Protein AF-A0A926XHT2-F1 (afdb_monomer)

Structure (mmCIF, N/CA/C/O backbone):
data_AF-A0A926XHT2-F1
#
_entry.id   AF-A0A926XHT2-F1
#
loop_
_atom_site.group_PDB
_atom_site.id
_atom_site.type_symbol
_atom_site.label_atom_id
_atom_site.label_alt_id
_atom_site.label_comp_id
_atom_site.label_asym_id
_atom_site.label_entity_id
_atom_site.label_seq_id
_atom_site.pdbx_PDB_ins_code
_atom_site.Cartn_x
_atom_site.Cartn_y
_atom_site.Cartn_z
_atom_site.occupancy
_atom_site.B_iso_or_equiv
_atom_site.auth_seq_id
_atom_site.auth_comp_id
_atom_site.auth_asym_id
_atom_site.auth_atom_id
_atom_site.pdbx_PDB_model_num
ATOM 1 N N . MET A 1 1 ? 7.076 -11.394 -5.787 1.00 66.88 1 MET A N 1
ATOM 2 C CA . MET A 1 1 ? 7.616 -10.774 -4.555 1.00 66.88 1 MET A CA 1
ATOM 3 C C . MET A 1 1 ? 6.778 -9.571 -4.124 1.00 66.88 1 MET A C 1
ATOM 5 O O . MET A 1 1 ? 6.197 -9.634 -3.054 1.00 66.88 1 MET A O 1
ATOM 9 N N . LEU A 1 2 ? 6.597 -8.559 -4.983 1.00 72.06 2 LEU A N 1
ATOM 10 C CA . LEU A 1 2 ? 5.746 -7.379 -4.732 1.00 72.06 2 LEU A CA 1
ATOM 11 C C . LEU A 1 2 ? 4.302 -7.693 -4.312 1.00 72.06 2 LEU A C 1
ATOM 13 O O . LEU A 1 2 ? 3.825 -7.163 -3.320 1.00 72.06 2 LEU A O 1
ATOM 17 N N . VAL A 1 3 ? 3.631 -8.606 -5.020 1.00 80.06 3 VAL A N 1
ATOM 18 C CA . VAL A 1 3 ? 2.241 -8.993 -4.708 1.00 80.06 3 VAL A CA 1
ATOM 19 C C . VAL A 1 3 ? 2.100 -9.526 -3.277 1.00 80.06 3 VAL A C 1
ATOM 21 O O . VAL A 1 3 ? 1.123 -9.218 -2.608 1.00 80.06 3 VAL A O 1
ATOM 24 N N . GLY A 1 4 ? 3.098 -10.262 -2.774 1.00 84.38 4 GLY A N 1
ATOM 25 C CA . GLY A 1 4 ? 3.087 -10.759 -1.396 1.00 84.38 4 GLY A CA 1
ATOM 26 C C . GLY A 1 4 ? 3.201 -9.636 -0.364 1.00 84.38 4 GLY A C 1
ATOM 27 O O . GLY A 1 4 ? 2.494 -9.664 0.636 1.00 84.38 4 GLY A O 1
ATOM 28 N N . ILE A 1 5 ? 4.030 -8.624 -0.640 1.00 82.88 5 ILE A N 1
ATOM 29 C CA . ILE A 1 5 ? 4.185 -7.441 0.221 1.00 82.88 5 ILE A CA 1
ATOM 30 C C . ILE A 1 5 ? 2.875 -6.649 0.257 1.00 82.88 5 ILE A C 1
ATOM 32 O O . ILE A 1 5 ? 2.416 -6.306 1.336 1.00 82.88 5 ILE A O 1
ATOM 36 N N . LEU A 1 6 ? 2.226 -6.446 -0.896 1.00 82.81 6 LEU A N 1
ATOM 37 C CA . LEU A 1 6 ? 0.934 -5.755 -0.979 1.00 82.81 6 LEU A CA 1
ATOM 38 C C . LEU A 1 6 ? -0.178 -6.485 -0.214 1.00 82.81 6 LEU A C 1
ATOM 40 O O . LEU A 1 6 ? -0.965 -5.852 0.480 1.00 82.81 6 LEU A O 1
ATOM 44 N N . ILE A 1 7 ? -0.240 -7.816 -0.314 1.00 87.56 7 ILE A N 1
ATOM 45 C CA . ILE A 1 7 ? -1.229 -8.615 0.425 1.00 87.56 7 ILE A CA 1
ATOM 46 C C . ILE A 1 7 ? -0.993 -8.501 1.934 1.00 87.56 7 ILE A C 1
ATOM 48 O O .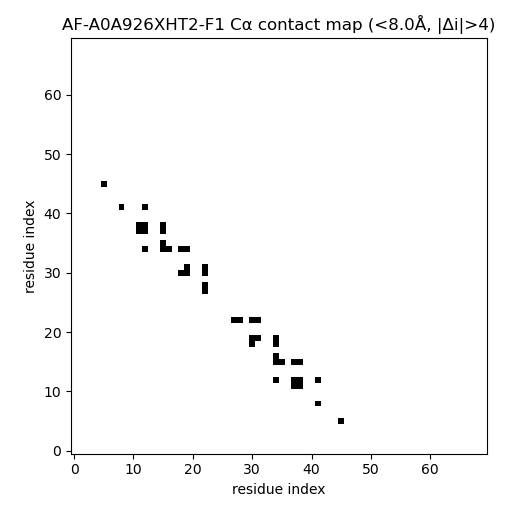 ILE A 1 7 ? -1.948 -8.330 2.689 1.00 87.56 7 ILE A O 1
ATOM 52 N N . PHE A 1 8 ? 0.265 -8.581 2.373 1.00 85.19 8 PHE A N 1
ATOM 53 C CA . PHE A 1 8 ? 0.617 -8.481 3.788 1.00 85.19 8 PHE A CA 1
ATOM 54 C C . PHE A 1 8 ? 0.321 -7.086 4.355 1.00 85.19 8 PHE A C 1
ATOM 56 O O . PHE A 1 8 ? -0.203 -6.967 5.457 1.00 85.19 8 PHE A O 1
ATOM 63 N N . ASP A 1 9 ? 0.595 -6.044 3.572 1.00 84.38 9 ASP A N 1
ATOM 64 C CA . ASP A 1 9 ? 0.324 -4.646 3.904 1.00 84.38 9 ASP A CA 1
ATOM 65 C C . ASP A 1 9 ? -1.181 -4.389 4.093 1.00 84.38 9 ASP A C 1
ATOM 67 O O . ASP A 1 9 ? -1.613 -3.920 5.146 1.00 84.38 9 ASP A O 1
ATOM 71 N N . VAL A 1 10 ? -2.011 -4.822 3.136 1.00 84.44 10 VAL A N 1
ATOM 72 C CA . VAL A 1 10 ? -3.477 -4.696 3.226 1.00 84.44 10 VAL A CA 1
ATOM 73 C C . VAL A 1 10 ? -4.042 -5.530 4.379 1.00 84.44 10 VAL A C 1
ATOM 75 O O . VAL A 1 10 ? -4.954 -5.076 5.071 1.00 84.44 10 VAL A O 1
ATOM 78 N N . ALA A 1 11 ? -3.496 -6.724 4.628 1.00 87.00 11 ALA A N 1
ATOM 79 C CA . ALA A 1 11 ? -3.895 -7.555 5.760 1.00 87.00 11 ALA A CA 1
ATOM 80 C C . ALA A 1 11 ? -3.564 -6.887 7.104 1.00 87.00 11 ALA A C 1
ATOM 82 O O . ALA A 1 11 ? -4.413 -6.875 7.992 1.00 87.00 11 ALA A O 1
ATOM 83 N N . LEU A 1 12 ? -2.378 -6.282 7.247 1.00 83.44 12 LEU A N 1
ATOM 84 C CA . LEU A 1 12 ? -1.991 -5.526 8.442 1.00 83.44 12 LEU A CA 1
ATOM 85 C C . LEU A 1 12 ? -2.875 -4.295 8.655 1.00 83.44 12 LEU A C 1
ATOM 87 O O . LEU A 1 12 ? -3.276 -4.028 9.787 1.00 83.44 12 LEU A O 1
ATOM 91 N N . VAL A 1 13 ? -3.223 -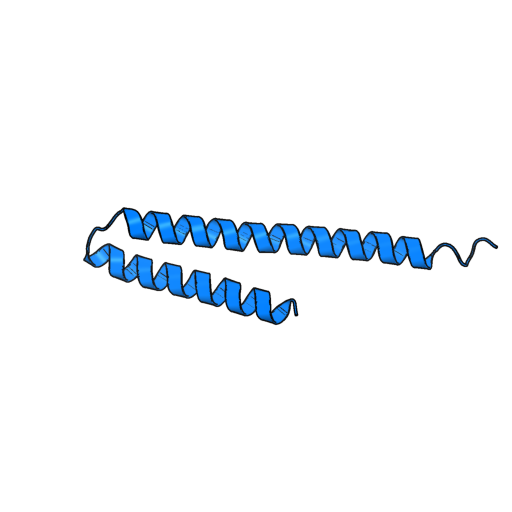3.567 7.592 1.00 82.00 13 VAL A N 1
ATOM 92 C CA . VAL A 1 13 ? -4.141 -2.418 7.668 1.00 82.00 13 VAL A CA 1
ATOM 93 C C . VAL A 1 13 ? -5.546 -2.864 8.081 1.00 82.00 13 VAL A C 1
ATOM 95 O O . VAL A 1 13 ? -6.136 -2.268 8.983 1.00 82.00 13 VAL A O 1
ATOM 98 N N . ALA A 1 14 ? -6.068 -3.939 7.484 1.00 84.94 14 ALA A N 1
ATOM 99 C CA . ALA A 1 14 ? -7.368 -4.502 7.847 1.00 84.94 14 ALA A CA 1
ATOM 100 C C . ALA A 1 14 ? -7.388 -4.995 9.302 1.00 84.94 14 ALA A C 1
ATOM 102 O O . ALA A 1 14 ? -8.341 -4.737 10.035 1.00 84.94 14 ALA A O 1
ATOM 103 N N . TRP A 1 15 ? -6.309 -5.640 9.745 1.00 82.56 15 TRP A N 1
ATOM 104 C CA . TRP A 1 15 ? -6.143 -6.082 11.127 1.00 82.56 15 TRP A CA 1
ATOM 105 C C . TRP A 1 15 ? -6.043 -4.902 12.103 1.00 82.56 15 TRP A C 1
ATOM 107 O O . TRP A 1 15 ? -6.611 -4.946 13.189 1.00 82.56 15 TRP A O 1
ATOM 117 N N . SER A 1 16 ? -5.391 -3.810 11.699 1.00 77.50 16 SER A N 1
ATOM 118 C CA . SER A 1 16 ? -5.300 -2.577 12.491 1.00 77.50 16 SER A CA 1
ATOM 119 C C . SER A 1 16 ? -6.665 -1.908 12.662 1.00 77.50 16 SER A C 1
ATOM 121 O O . SER A 1 16 ? -7.003 -1.492 13.765 1.00 77.50 16 SER A O 1
ATOM 123 N N . LEU A 1 17 ? -7.473 -1.841 11.598 1.00 74.56 17 LEU A N 1
ATOM 124 C CA . LEU A 1 17 ? -8.850 -1.333 11.651 1.00 74.56 17 LEU A CA 1
ATOM 125 C C . LEU A 1 17 ? -9.750 -2.212 12.526 1.00 74.56 17 LEU A C 1
ATOM 127 O O . LEU A 1 17 ? -10.555 -1.688 13.292 1.00 74.56 17 LEU A O 1
ATOM 131 N N . HIS A 1 18 ? -9.578 -3.533 12.449 1.00 73.12 18 HIS A N 1
ATOM 132 C CA . HIS A 1 18 ? -10.302 -4.480 13.292 1.00 73.12 18 HIS A CA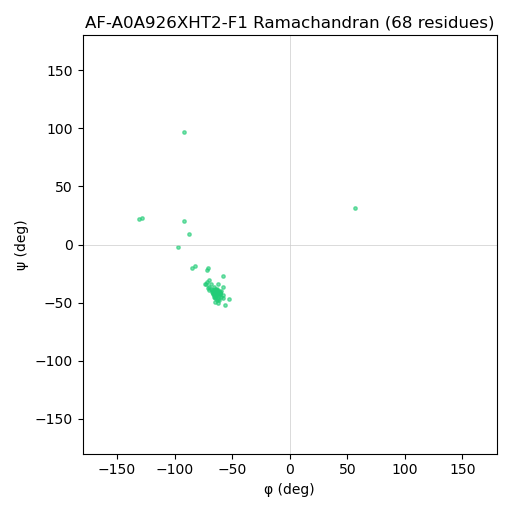 1
ATOM 133 C C . HIS A 1 18 ? -9.976 -4.270 14.781 1.00 73.12 18 HIS A C 1
ATOM 135 O O . HIS A 1 18 ? -10.885 -4.117 15.592 1.00 73.12 18 HIS A O 1
ATOM 141 N N . LEU A 1 19 ? -8.690 -4.141 15.123 1.00 72.06 19 LEU A N 1
ATOM 142 C CA . LEU A 1 19 ? -8.232 -3.823 16.481 1.00 72.06 19 LEU A CA 1
ATOM 143 C C . LEU A 1 19 ? -8.720 -2.448 16.969 1.00 72.06 19 LEU A C 1
ATOM 145 O O . LEU A 1 19 ? -9.007 -2.263 18.148 1.00 72.06 19 LEU A O 1
ATOM 149 N N . MET A 1 20 ? -8.834 -1.473 16.066 1.00 70.19 20 MET A N 1
ATOM 150 C CA . MET A 1 20 ? -9.338 -0.129 16.366 1.00 70.19 20 MET A CA 1
ATOM 151 C C . MET A 1 20 ? -10.833 -0.143 16.715 1.00 70.19 20 MET A C 1
ATOM 153 O O . MET A 1 20 ? -11.272 0.631 17.565 1.00 70.19 20 MET A O 1
ATOM 157 N N . GLN A 1 21 ? -11.604 -1.037 16.088 1.00 64.75 21 GLN A N 1
ATOM 158 C CA . GLN A 1 21 ? -13.027 -1.229 16.369 1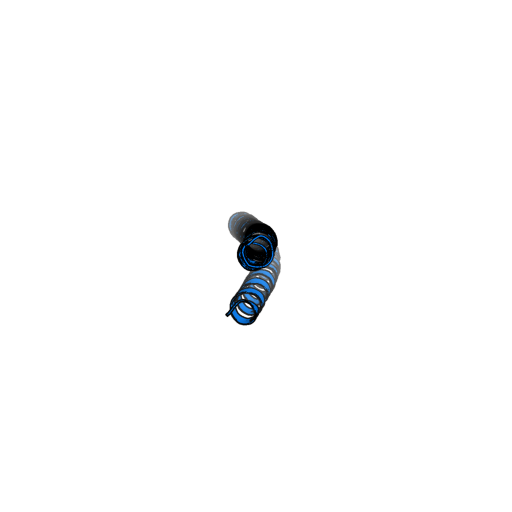.00 64.75 21 GLN A CA 1
ATOM 159 C C . GLN A 1 21 ? -13.248 -1.872 17.748 1.00 64.75 21 GLN A C 1
ATOM 161 O O . GLN A 1 21 ? -14.153 -1.469 18.472 1.00 64.75 21 GLN A O 1
ATOM 166 N N . GLU A 1 22 ? -12.370 -2.795 18.143 1.00 64.38 22 GLU A N 1
ATOM 167 C CA . GLU A 1 22 ? -12.357 -3.426 19.471 1.00 64.38 22 GLU A CA 1
ATOM 168 C C . GLU A 1 22 ? -11.862 -2.459 20.569 1.00 64.38 22 GLU A C 1
ATOM 170 O O . GLU A 1 22 ? -12.384 -2.434 21.682 1.00 64.38 22 GLU A O 1
ATOM 175 N N . ALA A 1 23 ? -10.919 -1.569 20.241 1.00 61.25 23 ALA A N 1
ATOM 176 C CA . ALA A 1 23 ? -10.439 -0.526 21.150 1.00 61.25 23 ALA A CA 1
ATOM 177 C C . ALA A 1 23 ? -11.452 0.606 21.394 1.00 61.25 23 ALA A C 1
ATOM 179 O O . ALA A 1 23 ? -11.359 1.293 22.412 1.00 61.25 23 ALA A O 1
ATOM 180 N N . PHE A 1 24 ? -12.417 0.807 20.490 1.00 57.66 24 PHE A N 1
ATOM 181 C CA . PHE A 1 24 ? -13.495 1.784 20.674 1.00 57.66 24 PHE 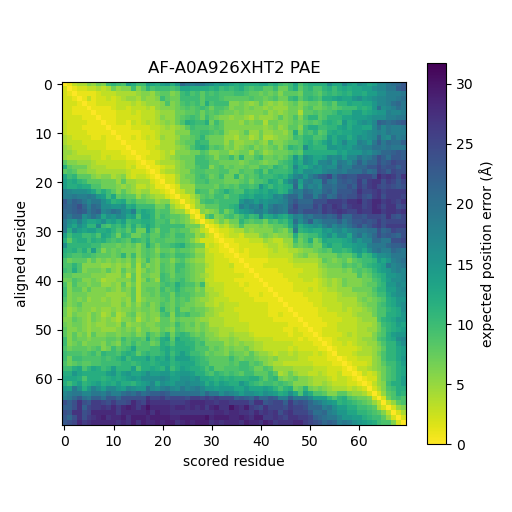A CA 1
ATOM 182 C C . PHE A 1 24 ? -14.481 1.349 21.771 1.00 57.66 24 PHE A C 1
ATOM 184 O O . PHE A 1 24 ? -15.011 2.202 22.478 1.00 57.66 24 PHE A O 1
ATOM 191 N N . ASP A 1 25 ? -14.669 0.038 21.957 1.00 58.09 25 ASP A N 1
ATOM 192 C CA . ASP A 1 25 ? -15.470 -0.538 23.048 1.00 58.09 25 ASP A CA 1
ATOM 193 C C . ASP A 1 25 ? -14.758 -0.409 24.412 1.00 58.09 25 ASP A C 1
ATOM 195 O O . ASP A 1 25 ? -15.397 -0.162 25.432 1.00 58.09 25 ASP A O 1
ATOM 199 N N . GLN A 1 26 ? -13.417 -0.468 24.421 1.00 60.97 26 GLN A N 1
ATOM 200 C CA . GLN A 1 26 ? -12.586 -0.343 25.631 1.00 60.97 26 GLN A CA 1
ATOM 201 C C . GLN A 1 26 ? -11.995 1.056 25.910 1.00 60.97 26 GLN A C 1
ATOM 203 O O . GLN A 1 26 ? -11.349 1.242 26.937 1.00 60.97 26 GLN A O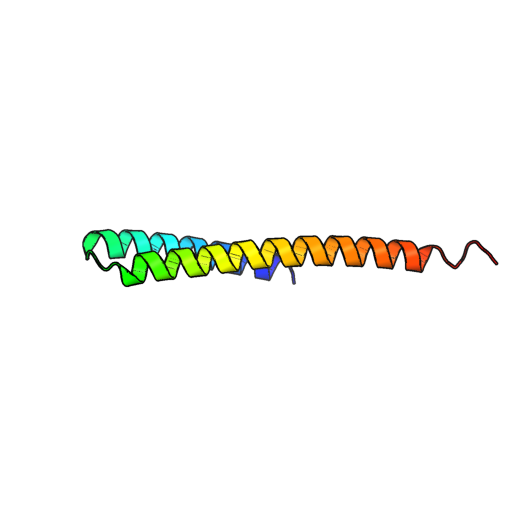 1
ATOM 208 N N . GLN A 1 27 ? -12.218 2.058 25.052 1.00 57.97 27 GLN A N 1
ATOM 209 C CA . GLN A 1 27 ? -11.741 3.443 25.229 1.00 57.97 27 GLN A CA 1
ATOM 210 C C . GLN A 1 27 ? -10.204 3.590 25.403 1.00 57.97 27 GLN A C 1
ATOM 212 O O . GLN A 1 27 ? -9.717 4.514 26.060 1.00 57.97 27 GLN A O 1
ATOM 217 N N . GLU A 1 28 ? -9.417 2.707 24.781 1.00 60.25 28 GLU A N 1
ATOM 218 C CA . GLU A 1 28 ? -7.949 2.683 24.872 1.00 60.25 28 GLU A CA 1
ATOM 219 C C . GLU A 1 28 ? -7.313 3.521 23.740 1.00 60.25 28 GLU A C 1
ATOM 221 O O . GLU A 1 28 ? -7.109 3.065 22.612 1.00 60.25 28 GLU A O 1
ATOM 226 N N . PHE A 1 29 ? -6.959 4.774 24.045 1.00 57.56 29 PHE A N 1
ATOM 227 C CA . PHE A 1 29 ? -6.400 5.753 23.091 1.00 57.56 29 PHE A CA 1
ATOM 228 C C . PHE A 1 29 ? -5.095 5.286 22.403 1.00 57.56 29 PHE A C 1
ATOM 230 O O . PHE A 1 29 ? -4.784 5.690 21.281 1.00 57.56 29 PHE A O 1
ATOM 237 N N . SER A 1 30 ? -4.332 4.412 23.068 1.00 62.31 30 SER A N 1
ATOM 238 C CA . SER A 1 30 ? -3.044 3.881 22.598 1.00 62.31 30 SER A CA 1
ATOM 239 C C . SER A 1 30 ? -3.192 2.960 21.379 1.00 62.31 30 SER A C 1
ATOM 241 O O . SER A 1 30 ? -2.408 3.037 20.434 1.00 62.31 30 SER A O 1
ATOM 243 N N . LEU A 1 31 ? -4.246 2.139 21.351 1.00 63.72 31 LEU A N 1
ATOM 244 C CA . LEU A 1 31 ? -4.500 1.175 20.275 1.00 63.72 31 LEU A CA 1
ATOM 245 C C . LEU A 1 31 ? -4.976 1.867 18.988 1.00 63.72 31 LEU A C 1
ATOM 247 O O . LEU A 1 31 ? -4.598 1.483 17.881 1.00 63.72 31 LEU A O 1
ATOM 251 N N . MET A 1 32 ? -5.724 2.960 19.147 1.00 65.38 32 MET A N 1
ATOM 252 C CA . MET A 1 32 ? -6.181 3.817 18.055 1.00 65.38 32 MET A CA 1
ATOM 253 C C . MET A 1 32 ? -5.007 4.558 17.379 1.00 65.38 32 MET A C 1
ATOM 255 O O . MET A 1 32 ? -4.923 4.631 16.149 1.00 65.38 32 MET A O 1
ATOM 259 N N . LEU A 1 33 ? -4.044 5.046 18.171 1.00 73.94 33 LEU A N 1
ATOM 260 C CA . LEU A 1 33 ? -2.800 5.642 17.664 1.00 73.94 33 LEU A CA 1
ATOM 261 C C . LEU A 1 33 ? -1.859 4.603 17.037 1.00 73.94 33 LEU A C 1
ATOM 263 O O . LEU A 1 33 ? -1.262 4.866 15.995 1.00 73.94 33 LEU A O 1
ATOM 267 N N . ALA A 1 34 ? 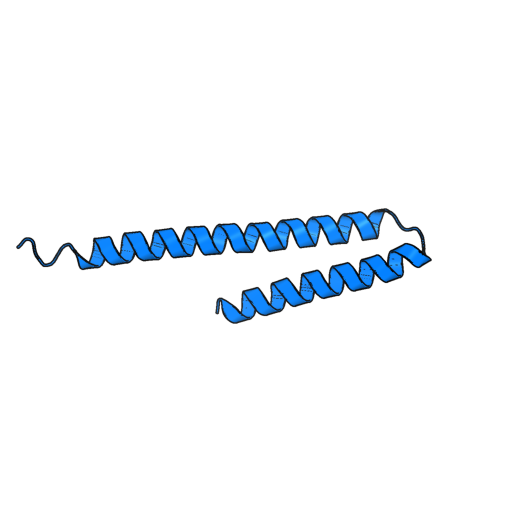-1.756 3.408 17.622 1.00 78.94 34 ALA A N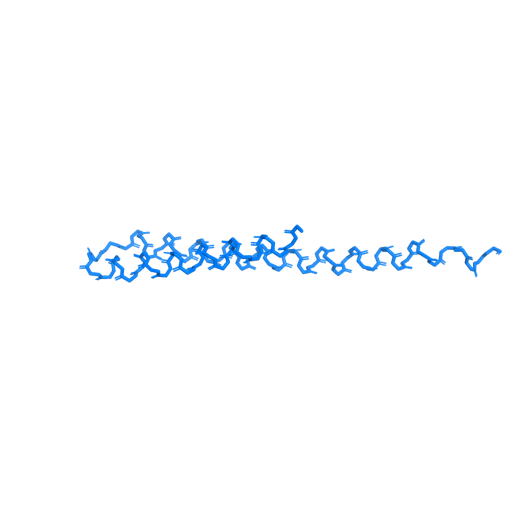 1
ATOM 268 C CA . ALA A 1 34 ? -0.933 2.331 17.078 1.00 78.94 34 ALA A CA 1
ATOM 269 C C . ALA A 1 34 ? -1.404 1.899 15.678 1.00 78.94 34 ALA A C 1
ATOM 271 O O . ALA A 1 34 ? -0.588 1.785 14.762 1.00 78.94 34 ALA A O 1
ATOM 272 N N . GLY A 1 35 ? -2.718 1.740 15.477 1.00 76.06 35 GLY A N 1
ATOM 273 C CA . GLY A 1 35 ? -3.282 1.375 14.174 1.00 76.06 35 GLY A CA 1
ATOM 274 C C . GLY A 1 35 ? -3.063 2.439 13.093 1.00 76.06 35 GLY A C 1
ATOM 275 O O . GLY A 1 35 ? -2.739 2.111 11.951 1.00 76.06 35 GLY A O 1
ATOM 276 N N . THR A 1 36 ? -3.169 3.723 13.448 1.00 79.50 36 THR A N 1
ATOM 277 C CA . THR A 1 36 ? -2.939 4.825 12.496 1.00 79.50 36 THR A CA 1
ATOM 278 C C . THR A 1 36 ? -1.467 4.974 12.108 1.00 79.50 36 THR A C 1
ATOM 280 O O . THR A 1 36 ? -1.186 5.197 10.933 1.00 79.50 36 THR A O 1
ATOM 283 N N . LEU A 1 37 ? -0.524 4.779 13.039 1.00 83.00 37 LEU A N 1
ATOM 284 C CA . LEU A 1 37 ? 0.918 4.752 12.747 1.00 83.00 37 LEU A CA 1
ATOM 285 C C . LEU A 1 37 ? 1.303 3.597 11.813 1.00 83.00 37 LEU A C 1
ATOM 287 O O . LEU A 1 37 ? 2.087 3.796 10.882 1.00 83.00 37 LEU A O 1
ATOM 291 N N . VAL A 1 38 ? 0.728 2.410 12.030 1.00 84.06 38 VAL A N 1
ATOM 292 C CA . VAL A 1 38 ? 0.943 1.243 11.160 1.00 84.06 38 VAL A CA 1
ATOM 293 C C . VAL A 1 38 ? 0.382 1.499 9.761 1.00 84.06 38 VAL A C 1
ATOM 295 O O . VAL A 1 38 ? 1.094 1.290 8.782 1.00 84.06 38 VAL A O 1
ATOM 298 N N . ALA A 1 39 ? -0.837 2.035 9.649 1.00 84.00 39 ALA A N 1
ATOM 299 C CA . ALA A 1 39 ? -1.432 2.377 8.357 1.00 84.00 39 ALA A CA 1
ATOM 300 C C . ALA A 1 39 ? -0.646 3.472 7.604 1.00 84.00 39 ALA A C 1
ATOM 302 O O . ALA A 1 39 ? -0.472 3.388 6.388 1.00 84.00 39 ALA A O 1
ATOM 303 N N . LEU A 1 40 ? -0.117 4.476 8.316 1.00 87.00 40 LEU A N 1
ATOM 304 C CA . LEU A 1 40 ? 0.752 5.510 7.739 1.00 87.00 40 LEU A CA 1
ATOM 305 C C . LEU A 1 40 ? 2.073 4.931 7.218 1.00 87.00 40 LEU A C 1
ATOM 307 O O . LEU A 1 40 ? 2.529 5.308 6.138 1.00 87.00 40 LEU A O 1
ATOM 311 N N . SER A 1 41 ? 2.682 4.008 7.965 1.00 87.62 41 SER A N 1
ATOM 312 C CA . SER A 1 41 ? 3.925 3.343 7.565 1.00 87.62 41 SER A CA 1
ATOM 313 C C . SER A 1 41 ? 3.726 2.437 6.343 1.00 87.62 41 SER A C 1
ATOM 315 O O . SER A 1 41 ? 4.523 2.490 5.404 1.00 87.62 41 SER A O 1
ATOM 317 N N . ALA A 1 42 ? 2.622 1.688 6.317 1.00 84.94 42 ALA A N 1
ATOM 318 C CA . ALA A 1 42 ? 2.176 0.879 5.185 1.00 84.94 42 ALA A CA 1
ATOM 319 C C . ALA A 1 42 ? 2.007 1.724 3.905 1.00 84.94 42 ALA A C 1
ATOM 321 O O . ALA A 1 42 ? 2.643 1.475 2.878 1.00 84.94 42 ALA A O 1
ATOM 322 N N . ALA A 1 43 ? 1.262 2.832 3.993 1.00 84.50 43 ALA A N 1
ATOM 323 C CA . ALA A 1 43 ? 1.093 3.761 2.877 1.00 84.50 43 ALA A CA 1
ATOM 324 C C . ALA A 1 43 ? 2.431 4.351 2.387 1.00 84.50 43 ALA A C 1
ATOM 326 O O . ALA A 1 43 ? 2.661 4.457 1.180 1.00 84.50 43 ALA A O 1
ATOM 327 N N . ALA A 1 44 ? 3.344 4.696 3.301 1.00 87.38 44 ALA A N 1
ATOM 328 C CA . ALA A 1 44 ? 4.670 5.195 2.943 1.00 87.38 44 ALA A CA 1
ATOM 329 C C . ALA A 1 44 ? 5.513 4.142 2.197 1.00 87.38 44 ALA A C 1
ATOM 331 O O . ALA A 1 44 ? 6.183 4.478 1.217 1.00 87.38 44 ALA A O 1
ATOM 332 N N . MET A 1 45 ? 5.444 2.868 2.601 1.00 87.06 45 MET A N 1
ATOM 333 C CA . MET A 1 45 ? 6.113 1.764 1.901 1.00 87.06 45 MET A CA 1
ATOM 334 C C . MET A 1 45 ? 5.620 1.618 0.458 1.00 87.06 45 MET A C 1
ATOM 336 O O . MET A 1 45 ? 6.444 1.446 -0.444 1.00 87.06 45 MET A O 1
ATOM 340 N N . LEU A 1 46 ? 4.310 1.752 0.214 1.00 84.62 46 LEU A N 1
ATOM 341 C CA . LEU A 1 46 ? 3.751 1.727 -1.144 1.00 84.62 46 LEU A CA 1
ATOM 342 C C . LEU A 1 46 ? 4.339 2.838 -2.017 1.00 84.62 46 LEU A C 1
ATOM 344 O O . LEU A 1 46 ? 4.758 2.577 -3.146 1.00 84.62 46 LEU A O 1
ATOM 348 N N . VAL A 1 47 ? 4.427 4.062 -1.490 1.00 88.88 47 VAL A N 1
ATOM 349 C CA . VAL A 1 47 ? 4.981 5.216 -2.216 1.00 88.88 47 VAL A CA 1
ATOM 350 C C . VAL A 1 47 ? 6.446 4.987 -2.590 1.00 88.88 47 VAL A C 1
ATOM 352 O O . VAL A 1 47 ? 6.818 5.180 -3.748 1.00 88.88 47 VAL A O 1
ATOM 355 N N . VAL A 1 48 ? 7.276 4.534 -1.646 1.00 89.12 48 VAL A N 1
ATOM 356 C CA . VAL A 1 48 ? 8.698 4.247 -1.905 1.00 89.12 48 VAL A CA 1
ATOM 357 C C . VAL A 1 48 ? 8.851 3.146 -2.951 1.00 89.12 48 VAL A C 1
ATOM 359 O O . VAL A 1 48 ? 9.697 3.260 -3.838 1.00 89.12 48 VAL A O 1
ATOM 362 N N . TYR A 1 49 ? 8.010 2.111 -2.904 1.00 85.12 49 TYR A N 1
ATOM 363 C CA . TYR A 1 49 ? 8.030 1.043 -3.901 1.00 85.12 49 TYR A CA 1
ATOM 364 C C . TYR A 1 49 ? 7.632 1.523 -5.296 1.00 85.12 49 TYR A C 1
ATOM 366 O O . TYR A 1 49 ? 8.300 1.174 -6.268 1.00 85.12 49 TYR A O 1
ATOM 374 N N . PHE A 1 50 ? 6.586 2.344 -5.412 1.00 85.25 50 PHE A N 1
ATOM 375 C CA . PHE A 1 50 ? 6.197 2.954 -6.686 1.00 85.25 50 PHE A CA 1
ATOM 376 C C . PHE A 1 50 ? 7.310 3.836 -7.252 1.00 85.25 50 PHE A C 1
ATOM 378 O O . PHE A 1 50 ? 7.609 3.788 -8.450 1.00 85.25 50 PHE A O 1
ATOM 385 N N . LEU A 1 51 ? 7.950 4.613 -6.383 1.00 89.25 51 LEU A N 1
ATOM 386 C CA . LEU A 1 51 ? 9.044 5.491 -6.753 1.00 89.25 51 LEU A CA 1
ATOM 387 C C . LEU A 1 51 ? 10.261 4.684 -7.232 1.00 89.25 51 LEU A C 1
ATOM 389 O O . LEU A 1 51 ? 10.757 4.915 -8.333 1.00 89.25 51 LEU A O 1
ATOM 393 N N . MET A 1 52 ? 10.680 3.673 -6.466 1.00 87.56 52 MET A N 1
ATOM 394 C CA . MET A 1 52 ? 11.755 2.747 -6.834 1.00 87.56 52 MET A CA 1
ATOM 395 C C . MET A 1 52 ? 11.458 2.029 -8.155 1.00 87.56 52 MET A C 1
ATOM 397 O O . MET A 1 52 ? 12.333 1.945 -9.011 1.00 87.56 52 MET A O 1
ATOM 401 N N . ASN A 1 53 ? 10.225 1.553 -8.358 1.00 84.44 53 ASN A N 1
ATOM 402 C CA . ASN A 1 53 ? 9.808 0.899 -9.599 1.00 84.44 53 ASN A CA 1
ATOM 403 C C . ASN A 1 53 ? 9.931 1.840 -10.808 1.00 84.44 53 ASN A C 1
ATOM 405 O O . ASN A 1 53 ? 10.408 1.436 -11.867 1.00 84.44 53 ASN A O 1
ATOM 409 N N . SER A 1 54 ? 9.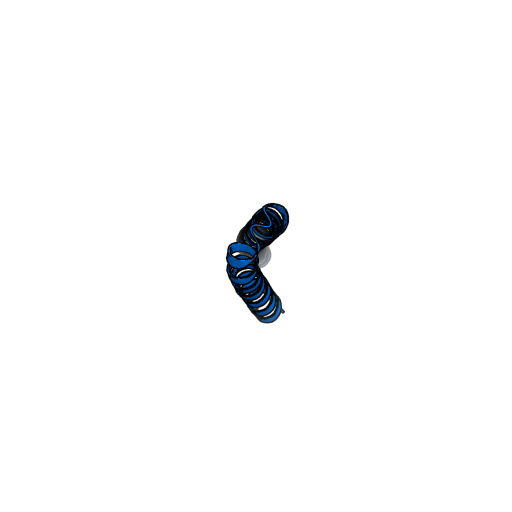553 3.108 -10.634 1.00 83.50 54 SER A N 1
ATOM 410 C CA . SER A 1 54 ? 9.660 4.133 -11.678 1.00 83.50 54 SER A CA 1
ATOM 411 C C . SER A 1 54 ? 11.124 4.447 -12.010 1.00 83.50 54 SER A C 1
ATOM 413 O O . SER A 1 54 ? 11.493 4.510 -13.183 1.00 83.50 54 SER A O 1
ATOM 415 N N . TYR A 1 55 ? 11.982 4.564 -10.990 1.00 87.25 55 TYR A N 1
ATOM 416 C CA . TYR A 1 55 ? 13.421 4.755 -11.177 1.00 87.25 55 TYR A CA 1
ATOM 417 C C . TYR A 1 55 ? 14.091 3.546 -11.831 1.00 87.25 55 TYR A C 1
ATOM 419 O O . TYR A 1 55 ? 14.850 3.721 -12.780 1.00 87.25 55 TYR A O 1
ATOM 427 N N . MET A 1 56 ? 13.795 2.320 -11.389 1.00 85.12 56 MET A N 1
ATOM 428 C CA . MET A 1 56 ? 14.329 1.111 -12.021 1.00 85.12 56 MET A CA 1
ATOM 429 C C . MET A 1 56 ? 13.892 1.005 -13.475 1.00 85.12 56 MET A C 1
ATOM 431 O O . MET A 1 56 ? 14.736 0.721 -14.317 1.00 85.12 56 MET A O 1
ATOM 435 N N . GLY A 1 57 ? 12.631 1.299 -13.802 1.00 83.31 57 GLY A N 1
ATOM 436 C CA . GLY A 1 57 ? 12.169 1.344 -15.191 1.00 83.31 57 GLY A CA 1
ATOM 437 C C . GLY A 1 57 ? 12.954 2.353 -16.034 1.00 83.31 57 GLY A C 1
ATOM 438 O O . GLY A 1 57 ? 13.427 2.016 -17.117 1.00 83.31 57 GLY A O 1
ATOM 439 N N . TYR A 1 58 ? 13.171 3.560 -15.508 1.00 83.19 58 TYR A N 1
ATOM 440 C CA . TYR A 1 58 ? 13.940 4.603 -16.189 1.00 83.19 58 TYR A CA 1
ATOM 441 C C . TYR A 1 58 ? 15.407 4.206 -16.423 1.00 83.19 58 TYR A C 1
ATOM 443 O O . TYR A 1 58 ? 15.905 4.308 -17.543 1.00 83.19 58 TYR A O 1
ATOM 451 N N . ILE A 1 59 ? 16.090 3.693 -15.394 1.00 83.88 59 ILE A N 1
ATOM 452 C CA . ILE A 1 59 ? 17.485 3.240 -15.497 1.00 83.88 59 ILE A CA 1
ATOM 453 C C . ILE A 1 59 ? 17.604 2.031 -16.431 1.00 83.88 59 ILE A C 1
ATOM 455 O O . ILE A 1 59 ? 18.540 1.971 -17.220 1.00 83.88 59 ILE A O 1
ATOM 459 N N . SER A 1 60 ? 16.652 1.094 -16.395 1.00 81.50 60 SER A N 1
ATOM 460 C CA . SER A 1 60 ? 16.623 -0.064 -17.302 1.00 81.50 60 SER A CA 1
ATOM 461 C C . SER A 1 60 ? 16.481 0.377 -18.756 1.00 81.50 60 SER A C 1
ATOM 463 O O . SER A 1 60 ? 17.197 -0.111 -19.626 1.00 81.50 60 SER A O 1
ATOM 465 N N . HIS A 1 61 ? 15.601 1.346 -19.015 1.00 74.69 61 HIS A N 1
ATOM 466 C CA . HIS A 1 61 ? 15.379 1.875 -20.354 1.00 74.69 61 HIS A CA 1
ATOM 467 C C . HIS A 1 61 ? 16.614 2.625 -20.876 1.00 74.69 61 HIS A C 1
ATOM 469 O O . HIS A 1 61 ? 17.018 2.427 -22.021 1.00 74.69 61 HIS A O 1
ATOM 475 N N . LEU A 1 62 ? 17.277 3.406 -20.015 1.00 77.50 62 LEU A N 1
ATOM 476 C CA . LEU A 1 62 ? 18.573 4.016 -20.322 1.00 77.50 62 LEU A CA 1
ATOM 477 C C . LEU A 1 62 ? 19.669 2.967 -20.565 1.00 77.50 62 LEU A C 1
ATOM 479 O O . LEU A 1 62 ? 20.472 3.131 -21.478 1.00 77.50 62 LEU A O 1
ATOM 483 N N . ALA A 1 63 ? 19.690 1.880 -19.791 1.00 72.94 63 ALA A N 1
ATOM 484 C CA . ALA A 1 63 ? 20.648 0.784 -19.931 1.00 72.94 63 ALA A CA 1
ATOM 485 C C . ALA A 1 63 ? 20.416 -0.081 -21.185 1.00 72.94 63 ALA A C 1
ATOM 487 O O . ALA A 1 63 ? 21.347 -0.742 -21.638 1.00 72.94 63 ALA A O 1
ATOM 488 N N . GLN A 1 64 ? 19.216 -0.064 -21.776 1.00 63.12 64 GLN A N 1
ATOM 489 C CA . GLN A 1 64 ? 18.923 -0.700 -23.069 1.00 63.12 64 GLN A CA 1
ATOM 490 C C . GLN A 1 64 ? 19.264 0.199 -24.271 1.00 63.12 64 GLN A C 1
ATOM 492 O O . GLN A 1 64 ? 19.521 -0.312 -25.360 1.00 63.12 64 GLN A O 1
ATOM 497 N N . HIS A 1 65 ? 19.363 1.518 -24.069 1.00 55.53 65 HIS A N 1
ATOM 498 C CA . HIS A 1 65 ? 19.725 2.498 -25.097 1.00 55.53 65 HIS A CA 1
ATOM 499 C C . HIS A 1 65 ? 21.231 2.804 -25.349 1.00 55.53 65 HIS A C 1
ATOM 501 O O . HIS A 1 65 ? 21.486 3.714 -26.139 1.00 55.53 65 HIS A O 1
ATOM 507 N N . PRO A 1 66 ? 22.256 2.100 -24.810 1.00 55.75 66 PRO A N 1
ATOM 508 C CA . PRO A 1 66 ? 23.643 2.330 -25.220 1.00 55.75 66 PRO A CA 1
ATOM 509 C C . PRO A 1 66 ? 24.018 1.581 -26.515 1.00 55.75 66 PRO A C 1
ATOM 511 O O . PRO A 1 66 ? 24.972 1.967 -27.181 1.00 55.75 66 PRO A O 1
ATOM 514 N N . CYS A 1 67 ? 23.263 0.549 -26.919 1.00 53.09 67 CYS A N 1
ATOM 515 C CA . CYS A 1 67 ? 23.605 -0.336 -28.050 1.00 53.09 67 CYS A CA 1
ATOM 516 C C . CYS A 1 67 ? 23.029 0.088 -29.418 1.00 53.09 67 CYS A C 1
ATOM 518 O O . CYS A 1 67 ? 22.911 -0.736 -30.319 1.00 53.09 67 CYS A O 1
ATOM 520 N N . SER A 1 68 ? 22.651 1.357 -29.589 1.00 50.94 68 SER A N 1
ATOM 521 C CA . SER A 1 68 ? 22.275 1.920 -30.900 1.00 50.94 68 SER A CA 1
ATOM 522 C C . SER A 1 68 ? 23.041 3.212 -31.211 1.00 50.94 68 SER A C 1
ATOM 524 O O . SER A 1 68 ? 22.565 4.053 -31.970 1.00 50.94 68 SER A O 1
ATOM 526 N N . PHE A 1 69 ? 24.201 3.400 -30.579 1.00 53.56 69 PHE A N 1
ATOM 527 C CA . PHE A 1 69 ? 25.098 4.538 -30.809 1.00 53.56 69 PHE A CA 1
ATOM 528 C C . PHE A 1 69 ? 26.564 4.106 -31.026 1.00 53.56 69 PHE A C 1
ATOM 530 O O . PHE A 1 69 ? 27.471 4.918 -30.852 1.00 53.56 69 PHE A O 1
ATOM 537 N N . TYR A 1 70 ? 26.791 2.847 -31.425 1.00 45.25 70 TYR A N 1
ATOM 538 C CA . TYR A 1 70 ? 28.053 2.373 -32.007 1.00 45.25 70 TYR A CA 1
ATOM 539 C C . TYR A 1 70 ? 27.779 1.638 -33.317 1.00 45.25 70 TYR A C 1
ATOM 541 O O . TYR A 1 70 ? 26.798 0.859 -33.336 1.00 45.25 70 TYR A O 1
#

Secondary structure (DSSP, 8-state):
-HHHHHHHHHHHHHHHHHHHHHHHHHT-HHHHHHHHHHHHHHHHHHHHHHHHHHHHHHHHHHHHTTTT--

Nearest PDB structures (foldseek):
  3nym-assembly1_B  TM=6.922E-01  e=2.327E+00  Neisseria meningitidis serogroup B

Sequence (70 aa):
MLVGILIFDVALVAWSLHLMQEAFDQQEFSLMLAGTLVALSAAAMLVVYFLMNSYMGYISHLAQHPCSFY

Foldseek 3Di:
DVVVLVVVLVVLLVVLVVQCVVCVVVVDPVSVVVSVVSNVVSVVVVVVVVVVVVVVVVVVVVVVPPVPPD

Solvent-accessible surface area (backbone atoms only — not comparable to full-atom values): 3917 Å² total; per-residue (Å²): 112,68,69,59,52,53,53,52,44,53,49,53,41,54,50,28,53,53,52,32,58,58,27,63,80,68,71,43,69,66,52,49,51,51,31,51,53,51,41,53,50,46,55,50,52,52,52,54,48,55,50,51,51,53,50,51,51,52,54,51,54,57,68,65,60,63,80,81,78,119

pLDDT: mean 75.64, std 11.74, range [45.25, 89.25]

Radius of gyration: 19.43 Å; Cα contacts (8 Å, |Δi|>4): 22; chains: 1; bounding box: 44×16×58 Å

Mean predicted aligned error: 10.1 Å